Protein AF-A0A0T6ALT1-F1 (afdb_monomer)

Sequence (57 aa):
MRKPEVGERVWWKASGEAQSGVVIAIRRDGTTTVRRDDGSELDVGLDRIYRRERVKS

Solvent-accessible surface area (backbone atoms only — not comparable to full-atom values): 3560 Å² total; per-residue (Å²): 133,80,82,87,49,75,73,37,73,40,30,35,76,54,96,90,39,85,44,58,29,30,27,72,42,76,50,95,88,46,40,27,35,27,35,33,89,89,69,50,75,46,80,40,54,53,90,56,53,43,70,80,74,78,77,79,127

Radius of gyration: 11.06 Å; Cα contacts (8 Å, |Δi|>4): 96; chains: 1; bounding box: 27×30×18 Å

Foldseek 3Di:
DDQDDAQDKKWFDDPNDIFIFGFHDADPVQWTWGQGPVRDIDIDHSVRIDDPPPPDD

Structure (mmCIF, N/CA/C/O backbone):
data_AF-A0A0T6ALT1-F1
#
_entry.id   AF-A0A0T6ALT1-F1
#
loop_
_atom_site.group_PDB
_atom_site.id
_atom_site.type_symbol
_atom_site.label_atom_id
_atom_site.label_alt_id
_atom_site.label_comp_id
_atom_site.label_asym_id
_atom_site.label_entity_id
_atom_site.label_seq_id
_atom_site.pdbx_PDB_ins_code
_atom_site.Cartn_x
_atom_site.Cartn_y
_atom_site.Cartn_z
_atom_site.occupancy
_atom_site.B_iso_or_equiv
_a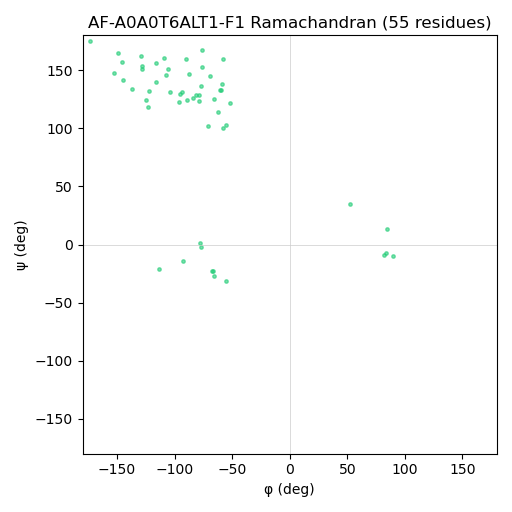tom_site.auth_seq_id
_atom_site.auth_comp_id
_atom_site.auth_asym_id
_atom_site.auth_atom_id
_atom_site.pdbx_PDB_model_num
ATOM 1 N N . MET A 1 1 ? -5.440 -16.504 -6.080 1.00 61.00 1 MET A N 1
ATOM 2 C CA . MET A 1 1 ? -5.080 -15.736 -4.864 1.00 61.00 1 MET A CA 1
ATOM 3 C C . MET A 1 1 ? -6.362 -15.209 -4.231 1.00 61.00 1 MET A C 1
ATOM 5 O O . MET A 1 1 ? -7.203 -14.705 -4.966 1.00 61.00 1 MET A O 1
ATOM 9 N N . ARG A 1 2 ? -6.560 -15.354 -2.913 1.00 77.00 2 ARG A N 1
ATOM 10 C CA . ARG A 1 2 ? -7.701 -14.727 -2.212 1.00 77.00 2 ARG A CA 1
ATOM 11 C C . ARG A 1 2 ? -7.486 -13.207 -2.191 1.00 77.00 2 ARG A C 1
ATOM 13 O O . ARG A 1 2 ? -6.339 -12.769 -2.071 1.00 77.00 2 ARG A O 1
ATOM 20 N N . LYS A 1 3 ? -8.555 -12.409 -2.290 1.00 82.69 3 LYS A N 1
ATOM 21 C CA . LYS A 1 3 ? -8.458 -10.953 -2.087 1.00 82.69 3 LYS A CA 1
ATOM 22 C C . LYS A 1 3 ? -7.918 -10.670 -0.672 1.00 82.69 3 LYS A C 1
ATOM 24 O O . LYS A 1 3 ? -8.291 -11.410 0.242 1.00 82.69 3 LYS A O 1
ATOM 29 N N . PRO A 1 4 ? -7.000 -9.708 -0.488 1.00 88.25 4 PRO A N 1
ATOM 30 C CA . PRO A 1 4 ? -6.596 -9.272 0.842 1.00 88.25 4 PRO A CA 1
ATOM 31 C C . PRO A 1 4 ? -7.803 -8.764 1.634 1.00 88.25 4 PRO A C 1
ATOM 33 O O . PRO A 1 4 ? -8.828 -8.419 1.045 1.00 88.25 4 PRO A O 1
ATOM 36 N N . GLU A 1 5 ? -7.679 -8.738 2.954 1.00 91.81 5 GLU A N 1
ATOM 37 C CA . GLU A 1 5 ? -8.718 -8.257 3.870 1.00 91.81 5 GLU A CA 1
ATOM 38 C C . GLU A 1 5 ? -8.247 -7.017 4.628 1.00 91.81 5 GLU A C 1
ATOM 40 O O . GLU A 1 5 ? -7.050 -6.793 4.794 1.00 91.81 5 GLU A O 1
ATOM 45 N N . VAL A 1 6 ? -9.186 -6.193 5.099 1.00 94.31 6 VAL A N 1
ATOM 46 C CA . VAL A 1 6 ? -8.851 -5.059 5.972 1.00 94.31 6 VAL A CA 1
ATOM 47 C C . VAL A 1 6 ? -8.175 -5.578 7.244 1.00 94.31 6 VAL A C 1
ATOM 49 O O . VAL A 1 6 ? -8.633 -6.541 7.852 1.00 94.31 6 VAL A O 1
ATOM 52 N N . GLY A 1 7 ? -7.067 -4.946 7.629 1.00 95.31 7 GLY A N 1
ATOM 53 C CA . GLY A 1 7 ? -6.190 -5.368 8.721 1.00 95.31 7 GLY A CA 1
ATOM 54 C C . GLY A 1 7 ? -5.064 -6.314 8.292 1.00 95.31 7 GLY A C 1
ATOM 55 O O . GLY A 1 7 ? -4.139 -6.547 9.068 1.00 95.31 7 GLY A O 1
ATOM 56 N N . GLU A 1 8 ? -5.084 -6.833 7.062 1.00 94.25 8 GLU A N 1
ATOM 57 C CA . GLU A 1 8 ? -4.037 -7.725 6.571 1.00 94.25 8 GLU A CA 1
ATOM 58 C C . GLU A 1 8 ? -2.768 -6.950 6.189 1.00 94.25 8 GLU A C 1
AT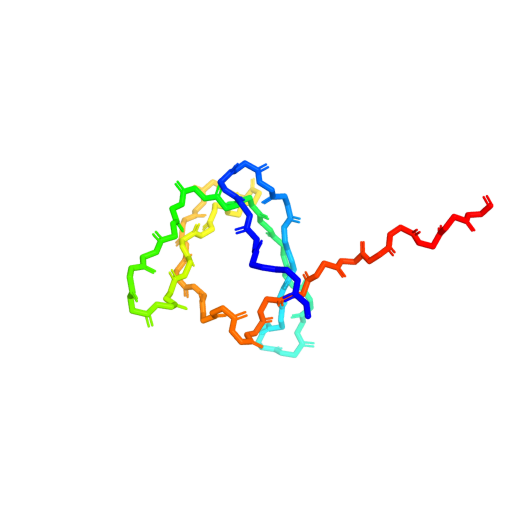OM 60 O O . GLU A 1 8 ? -2.833 -5.918 5.515 1.00 94.25 8 GLU A O 1
ATOM 65 N N . ARG A 1 9 ? -1.590 -7.466 6.575 1.00 94.94 9 ARG A N 1
ATOM 66 C CA . ARG A 1 9 ? -0.314 -6.966 6.048 1.00 94.94 9 ARG A CA 1
ATOM 67 C C . ARG A 1 9 ? -0.062 -7.542 4.656 1.00 94.94 9 ARG A C 1
ATOM 69 O O . ARG A 1 9 ? -0.084 -8.755 4.461 1.00 94.94 9 ARG A O 1
ATOM 76 N N . VAL A 1 10 ? 0.232 -6.655 3.715 1.00 94.00 10 VAL A N 1
ATOM 77 C CA . VAL A 1 10 ? 0.446 -6.959 2.301 1.00 94.00 10 VAL A CA 1
ATOM 78 C C . VAL A 1 10 ? 1.752 -6.355 1.791 1.00 94.00 10 VAL A C 1
ATOM 80 O O . VAL A 1 10 ? 2.315 -5.450 2.411 1.00 94.00 10 VAL A O 1
ATOM 83 N N . TRP A 1 11 ? 2.225 -6.855 0.648 1.00 94.06 11 TRP A N 1
ATOM 84 C CA . TRP A 1 11 ? 3.431 -6.387 -0.027 1.00 94.06 11 TRP A CA 1
ATOM 85 C C . TRP A 1 11 ? 3.141 -6.063 -1.489 1.00 94.06 11 TRP A C 1
ATOM 87 O O . TRP A 1 11 ? 2.262 -6.659 -2.110 1.00 94.06 11 TRP A O 1
ATOM 97 N N . TRP A 1 12 ? 3.898 -5.123 -2.042 1.00 93.12 12 TRP A N 1
ATOM 98 C CA . TRP A 1 12 ? 3.867 -4.772 -3.461 1.00 93.12 12 TRP A CA 1
ATOM 99 C C . TRP A 1 12 ? 5.252 -4.293 -3.899 1.00 93.12 12 TRP A C 1
ATOM 101 O O . TRP A 1 12 ? 6.100 -3.976 -3.064 1.00 93.12 12 TRP A O 1
ATOM 111 N N . LYS A 1 13 ? 5.499 -4.232 -5.210 1.00 92.12 13 LYS A N 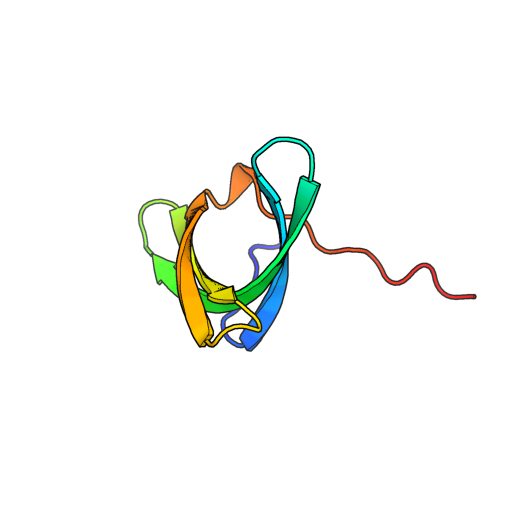1
ATOM 112 C CA . LYS A 1 13 ? 6.709 -3.601 -5.753 1.00 92.12 13 LYS A CA 1
ATOM 113 C C . LYS A 1 13 ? 6.422 -2.156 -6.146 1.00 92.12 13 LYS A C 1
ATOM 115 O O . LYS A 1 13 ? 5.475 -1.898 -6.888 1.00 92.12 13 LYS A O 1
ATOM 120 N N . ALA A 1 14 ? 7.261 -1.233 -5.692 1.00 89.00 14 ALA A N 1
ATOM 121 C CA . ALA A 1 14 ? 7.270 0.156 -6.137 1.00 89.00 14 ALA A CA 1
ATOM 122 C C . ALA A 1 14 ? 8.719 0.599 -6.347 1.00 89.00 14 ALA A C 1
ATOM 124 O O . ALA A 1 14 ? 9.577 0.302 -5.523 1.00 89.00 14 ALA A O 1
ATOM 125 N N . SER A 1 15 ? 8.998 1.267 -7.468 1.00 88.19 15 SER A N 1
ATOM 126 C CA . SER A 1 15 ? 10.345 1.761 -7.806 1.00 88.19 15 SER A CA 1
ATOM 127 C C . SER A 1 15 ? 11.453 0.695 -7.728 1.00 88.19 15 SER A C 1
ATOM 129 O O . SER A 1 15 ? 12.578 0.988 -7.351 1.00 88.19 15 SER A O 1
ATOM 131 N N . GLY A 1 16 ? 11.134 -0.559 -8.072 1.00 89.25 16 GLY A N 1
ATOM 132 C CA . GLY A 1 16 ? 12.079 -1.684 -8.019 1.00 89.25 16 GLY A CA 1
ATOM 133 C C . GLY A 1 16 ? 12.254 -2.321 -6.635 1.00 89.25 16 GLY A C 1
ATOM 134 O O . GLY A 1 16 ? 12.816 -3.411 -6.543 1.00 89.25 16 GLY A O 1
ATOM 135 N N . GLU A 1 17 ? 11.702 -1.720 -5.583 1.00 89.12 17 GLU A N 1
ATOM 13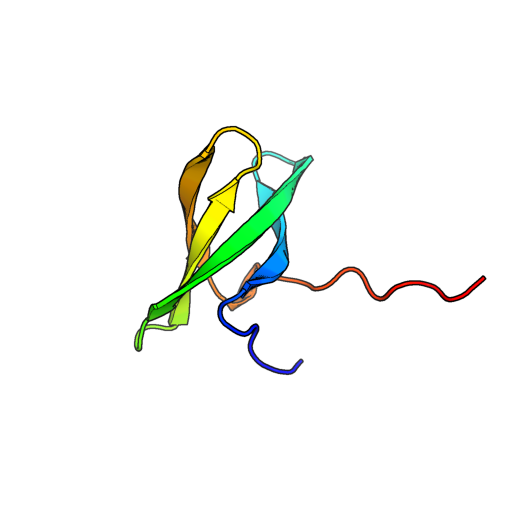6 C CA . GLU A 1 17 ? 11.823 -2.194 -4.207 1.00 89.12 17 GLU A CA 1
ATOM 137 C C . GLU A 1 17 ? 10.530 -2.837 -3.703 1.00 89.12 17 GLU A C 1
ATOM 139 O O . GLU A 1 17 ? 9.419 -2.494 -4.121 1.00 89.12 17 GLU A O 1
ATOM 144 N N . ALA A 1 18 ? 10.676 -3.792 -2.783 1.00 90.75 18 ALA A N 1
ATOM 145 C CA . ALA A 1 18 ? 9.545 -4.377 -2.080 1.00 90.75 18 ALA A CA 1
ATOM 146 C C . ALA A 1 18 ? 9.082 -3.426 -0.973 1.00 90.75 18 ALA A C 1
ATOM 148 O O . ALA A 1 18 ? 9.846 -3.079 -0.077 1.00 90.75 18 ALA A O 1
ATOM 149 N N . GLN A 1 19 ? 7.813 -3.052 -1.024 1.00 93.69 19 GLN A N 1
ATOM 150 C CA . GLN A 1 19 ? 7.144 -2.227 -0.031 1.00 93.69 19 GLN A CA 1
ATOM 151 C C . GLN A 1 19 ? 6.154 -3.079 0.764 1.00 93.69 19 GLN A C 1
ATOM 153 O O . GLN A 1 19 ? 5.759 -4.166 0.326 1.00 93.69 19 GLN A O 1
ATOM 158 N N . SER A 1 20 ? 5.757 -2.600 1.942 1.00 95.00 20 SER A N 1
ATOM 159 C CA . SER A 1 20 ? 4.746 -3.274 2.754 1.00 95.00 20 SER A CA 1
ATOM 160 C C . SER A 1 20 ? 3.878 -2.296 3.530 1.00 95.00 20 SER A C 1
ATOM 162 O O . SER A 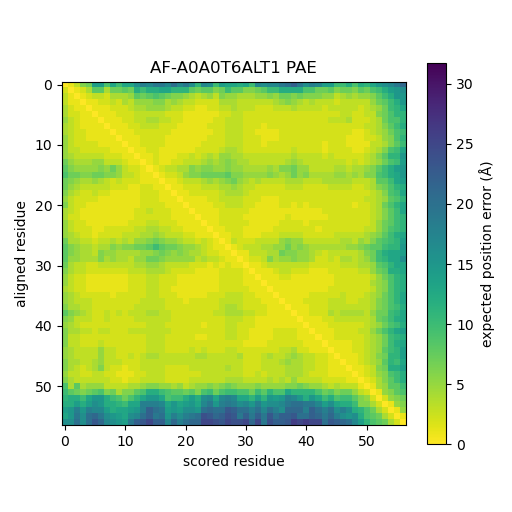1 20 ? 4.267 -1.156 3.780 1.00 95.00 20 SER A O 1
ATOM 164 N N . GLY A 1 21 ? 2.691 -2.756 3.902 1.00 95.56 21 GLY A N 1
ATOM 165 C CA . GLY A 1 21 ? 1.715 -1.961 4.629 1.00 95.56 21 GLY A CA 1
ATOM 166 C C . GLY A 1 21 ? 0.524 -2.803 5.056 1.00 95.56 21 GLY A C 1
ATOM 167 O O . GLY A 1 21 ? 0.430 -3.985 4.723 1.00 95.56 21 GLY A O 1
ATOM 168 N N . VAL A 1 22 ? -0.378 -2.194 5.814 1.00 97.00 22 VAL A N 1
ATOM 169 C CA . VAL A 1 22 ? -1.613 -2.820 6.292 1.00 97.00 22 VAL A CA 1
ATOM 170 C C . VAL A 1 22 ? -2.782 -2.307 5.472 1.00 97.00 22 VAL A C 1
ATOM 172 O O . VAL A 1 22 ? -2.927 -1.101 5.301 1.00 97.00 22 VAL A O 1
ATOM 175 N N . VAL A 1 23 ? -3.630 -3.202 4.980 1.00 95.81 23 VAL A N 1
ATOM 176 C CA . VAL A 1 23 ? -4.855 -2.817 4.276 1.00 95.81 23 VAL A CA 1
ATOM 177 C C . VAL A 1 23 ? -5.807 -2.122 5.241 1.00 95.81 23 VAL A C 1
ATOM 179 O O . VAL A 1 23 ? -6.169 -2.684 6.270 1.00 95.81 23 VAL A O 1
ATOM 182 N N . ILE A 1 24 ? -6.246 -0.918 4.892 1.00 97.12 24 ILE A N 1
ATOM 183 C CA . ILE A 1 24 ? -7.220 -0.149 5.680 1.00 97.12 24 ILE A CA 1
ATOM 184 C C . ILE A 1 24 ? -8.555 0.022 4.950 1.00 97.12 24 ILE A C 1
ATOM 186 O O . ILE A 1 24 ? -9.580 0.225 5.594 1.00 97.12 24 ILE A O 1
ATOM 190 N N . ALA A 1 25 ? -8.568 -0.126 3.623 1.00 95.38 25 ALA A N 1
ATOM 191 C CA . ALA A 1 25 ? -9.789 -0.124 2.828 1.00 95.38 25 ALA A CA 1
ATOM 192 C C . ALA A 1 25 ? -9.616 -0.933 1.539 1.00 95.38 25 ALA A C 1
ATOM 194 O O . ALA A 1 25 ? -8.543 -0.950 0.937 1.00 95.38 25 ALA A O 1
ATOM 195 N N . ILE A 1 26 ? -10.698 -1.568 1.087 1.00 91.62 26 ILE A N 1
ATOM 196 C CA . ILE A 1 26 ? -10.777 -2.246 -0.211 1.00 91.62 26 ILE A CA 1
ATOM 197 C C . ILE A 1 26 ? -11.944 -1.625 -0.965 1.00 91.62 26 ILE A C 1
ATOM 199 O O . ILE A 1 26 ? -13.088 -1.685 -0.509 1.00 91.62 26 ILE A O 1
ATOM 203 N N . ARG A 1 27 ? -11.663 -1.011 -2.112 1.00 89.94 27 ARG A N 1
ATOM 204 C CA . ARG A 1 27 ? -12.674 -0.341 -2.929 1.00 89.94 27 ARG A CA 1
ATOM 205 C C . ARG A 1 27 ? -13.287 -1.294 -3.952 1.00 89.94 27 ARG A C 1
ATOM 207 O O . ARG A 1 27 ? -12.723 -2.330 -4.308 1.00 89.94 27 ARG A O 1
ATOM 214 N N . ARG A 1 28 ? -14.481 -0.936 -4.439 1.00 87.00 28 ARG A N 1
ATOM 215 C CA . ARG A 1 28 ? -15.227 -1.732 -5.435 1.00 87.00 28 ARG A CA 1
ATOM 216 C C . ARG A 1 28 ? -14.524 -1.813 -6.790 1.00 87.00 28 ARG A C 1
ATOM 218 O O . ARG A 1 28 ? -14.720 -2.795 -7.496 1.00 87.00 28 ARG A O 1
ATOM 225 N N . ASP A 1 29 ? -13.718 -0.811 -7.125 1.00 86.06 29 ASP A N 1
ATOM 226 C CA . ASP A 1 29 ? -12.956 -0.719 -8.376 1.00 86.06 29 ASP A CA 1
ATOM 227 C C . ASP A 1 29 ? -11.696 -1.603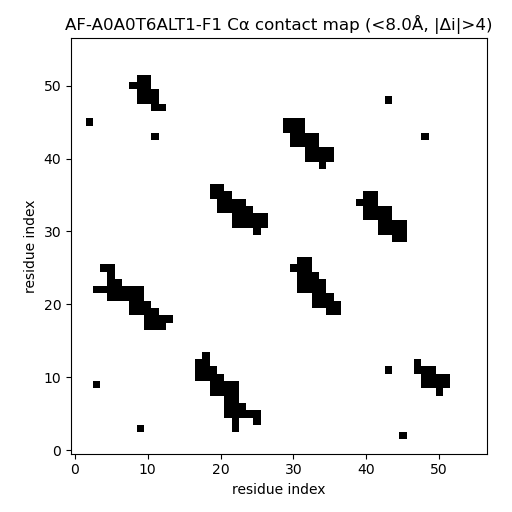 -8.400 1.00 86.06 29 ASP A C 1
ATOM 229 O O . ASP A 1 29 ? -11.004 -1.663 -9.412 1.00 86.06 29 ASP A O 1
ATOM 233 N N . GLY A 1 30 ? -11.399 -2.316 -7.308 1.00 79.31 30 GLY A N 1
ATOM 234 C CA . GLY A 1 30 ? -10.201 -3.143 -7.211 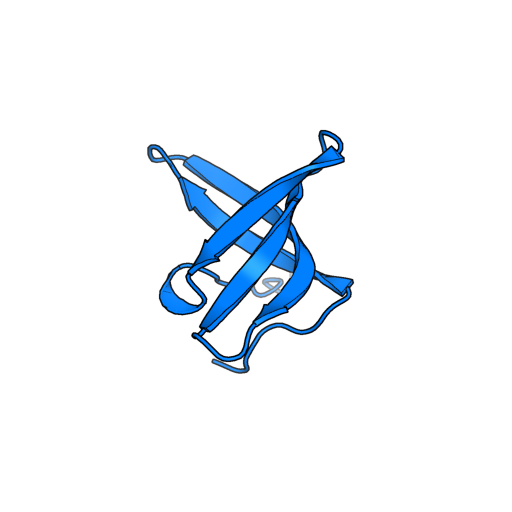1.00 79.31 30 GLY A CA 1
ATOM 235 C C . GLY A 1 30 ? -8.950 -2.372 -6.790 1.00 79.31 30 GLY A C 1
ATOM 236 O O . GLY A 1 30 ? -7.853 -2.918 -6.875 1.00 79.31 30 GLY A O 1
ATOM 237 N N . THR A 1 31 ? -9.076 -1.140 -6.295 1.00 91.06 31 THR A N 1
ATOM 238 C CA . THR A 1 31 ? -7.999 -0.479 -5.550 1.00 91.06 31 THR A CA 1
ATOM 239 C C . THR A 1 31 ? -8.067 -0.833 -4.066 1.00 91.06 31 THR A C 1
ATOM 241 O O . THR A 1 31 ? -9.135 -1.070 -3.495 1.00 91.06 31 THR A O 1
ATOM 244 N N . THR A 1 32 ? -6.903 -0.907 -3.431 1.00 93.62 32 THR A N 1
ATOM 245 C CA . THR A 1 32 ? -6.756 -1.181 -2.001 1.00 93.62 32 THR A CA 1
ATOM 246 C C . THR A 1 32 ? -5.948 -0.061 -1.375 1.00 93.62 32 THR A C 1
ATOM 248 O O . THR A 1 32 ? -4.826 0.197 -1.805 1.00 93.62 32 THR A O 1
ATOM 251 N N . THR A 1 33 ? -6.493 0.590 -0.355 1.00 96.00 33 THR A N 1
ATOM 252 C CA . THR A 1 33 ? -5.738 1.568 0.427 1.00 96.00 33 THR A CA 1
ATOM 253 C C . THR A 1 33 ? -4.943 0.830 1.488 1.00 96.00 33 THR A C 1
ATOM 255 O O . THR A 1 33 ? -5.499 0.057 2.278 1.00 96.00 33 THR A O 1
ATOM 258 N N . VAL A 1 34 ? -3.639 1.071 1.506 1.00 96.19 34 VAL A N 1
ATOM 259 C CA . VAL A 1 34 ? -2.710 0.522 2.488 1.00 96.19 34 VAL A CA 1
ATOM 260 C C . VAL A 1 34 ? -2.097 1.648 3.304 1.00 96.19 34 VAL A C 1
ATOM 262 O O . VAL A 1 34 ? -1.736 2.690 2.763 1.00 96.19 34 VAL A O 1
ATOM 265 N N . ARG A 1 35 ? -1.938 1.422 4.606 1.00 97.69 35 ARG A N 1
ATOM 266 C CA . ARG A 1 35 ?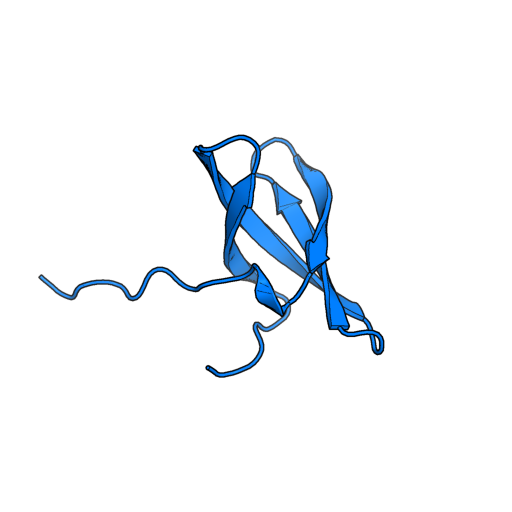 -1.142 2.275 5.485 1.00 97.69 35 ARG A CA 1
ATOM 267 C C . ARG A 1 35 ? 0.255 1.686 5.630 1.00 97.69 35 ARG A C 1
ATOM 269 O O . ARG A 1 35 ? 0.400 0.529 6.032 1.00 97.69 35 ARG A O 1
ATOM 276 N N . ARG A 1 36 ? 1.267 2.471 5.281 1.00 95.62 36 ARG A N 1
ATOM 277 C CA . ARG A 1 36 ? 2.686 2.134 5.427 1.00 95.62 36 ARG A CA 1
ATOM 278 C C . ARG A 1 36 ? 3.137 2.276 6.881 1.00 95.62 36 ARG A C 1
ATOM 280 O O . ARG A 1 36 ? 2.438 2.845 7.717 1.00 95.62 36 ARG A O 1
ATOM 287 N N . ASP A 1 37 ? 4.326 1.755 7.167 1.00 92.44 37 ASP A N 1
ATOM 288 C CA . ASP A 1 37 ? 4.922 1.785 8.511 1.00 92.44 37 ASP A CA 1
ATOM 289 C C . ASP A 1 37 ? 5.298 3.203 8.969 1.00 92.44 37 ASP A C 1
ATOM 291 O O . ASP A 1 37 ? 5.325 3.474 10.166 1.00 92.44 37 ASP A O 1
ATOM 295 N N . ASP A 1 38 ? 5.504 4.125 8.024 1.00 93.69 38 ASP A N 1
ATOM 296 C CA . ASP A 1 38 ? 5.693 5.559 8.280 1.00 93.69 38 ASP A CA 1
ATOM 297 C C . ASP A 1 38 ? 4.376 6.308 8.582 1.00 93.69 38 ASP A C 1
ATOM 299 O O . ASP A 1 38 ? 4.380 7.519 8.791 1.00 93.69 38 ASP A O 1
ATOM 303 N N . GLY A 1 39 ? 3.242 5.598 8.599 1.00 95.31 39 GLY A N 1
ATOM 304 C CA . GLY A 1 39 ? 1.911 6.147 8.851 1.00 95.31 39 GLY A CA 1
ATOM 305 C C . GLY A 1 39 ? 1.223 6.747 7.625 1.00 95.31 39 GLY A C 1
ATOM 306 O O . GLY A 1 39 ? 0.038 7.063 7.706 1.00 95.31 39 GLY A O 1
ATOM 307 N N . SER A 1 40 ? 1.912 6.869 6.490 1.00 96.31 40 SER A N 1
ATOM 308 C CA . SER A 1 40 ? 1.316 7.390 5.261 1.00 96.31 40 SER A CA 1
ATOM 309 C C . SER A 1 40 ? 0.424 6.359 4.568 1.00 96.31 40 SER A C 1
ATOM 311 O O . SER A 1 40 ? 0.623 5.146 4.678 1.00 96.31 40 SER A O 1
ATOM 313 N N . GLU A 1 41 ? -0.556 6.849 3.817 1.00 96.31 41 GLU A N 1
ATOM 314 C CA . GLU A 1 41 ? -1.515 6.020 3.092 1.00 96.31 41 GLU A CA 1
ATOM 315 C C . GLU A 1 41 ? -1.246 6.060 1.589 1.00 96.31 41 GLU A C 1
ATOM 317 O O . GLU A 1 41 ? -0.804 7.072 1.040 1.00 96.31 41 GLU A O 1
ATOM 322 N N . LEU A 1 42 ? -1.497 4.935 0.925 1.00 95.00 42 LEU A N 1
ATOM 323 C CA . LEU A 1 42 ? -1.316 4.793 -0.511 1.00 95.00 42 LEU A CA 1
ATOM 324 C C . LEU A 1 42 ? -2.386 3.878 -1.095 1.00 95.00 42 LEU A C 1
ATOM 326 O O . LEU A 1 42 ? -2.714 2.843 -0.518 1.00 95.00 42 LEU A O 1
ATOM 330 N N . ASP A 1 43 ? -2.862 4.219 -2.286 1.00 95.19 43 ASP A N 1
ATOM 331 C CA . ASP A 1 43 ? -3.713 3.340 -3.073 1.00 95.19 43 ASP A CA 1
ATOM 332 C C . ASP A 1 43 ? -2.871 2.432 -3.969 1.00 95.19 43 ASP A C 1
ATOM 334 O O . ASP A 1 43 ? -2.053 2.883 -4.773 1.00 95.19 43 ASP A O 1
ATOM 338 N N . VAL A 1 44 ? -3.080 1.126 -3.827 1.00 93.06 44 VAL A N 1
ATOM 339 C CA . VAL A 1 44 ? -2.373 0.085 -4.569 1.00 93.06 44 VAL A CA 1
ATOM 340 C C . VAL A 1 44 ? -3.394 -0.765 -5.316 1.00 93.06 44 VAL A C 1
ATOM 342 O O . VAL A 1 44 ? -4.406 -1.193 -4.757 1.00 93.06 44 VAL A O 1
ATOM 345 N N . GLY A 1 45 ? -3.133 -1.012 -6.600 1.00 91.81 45 GLY A N 1
ATOM 346 C CA . GLY A 1 45 ? -3.930 -1.943 -7.397 1.00 91.81 45 GLY A CA 1
ATOM 347 C C . GLY A 1 45 ? -3.877 -3.348 -6.798 1.00 91.81 45 GLY A C 1
ATOM 348 O O . GLY A 1 45 ? -2.803 -3.840 -6.445 1.00 91.81 45 GLY A O 1
ATOM 349 N N . LEU A 1 46 ? -5.037 -3.994 -6.671 1.00 87.19 46 LEU A N 1
ATOM 350 C CA . LEU A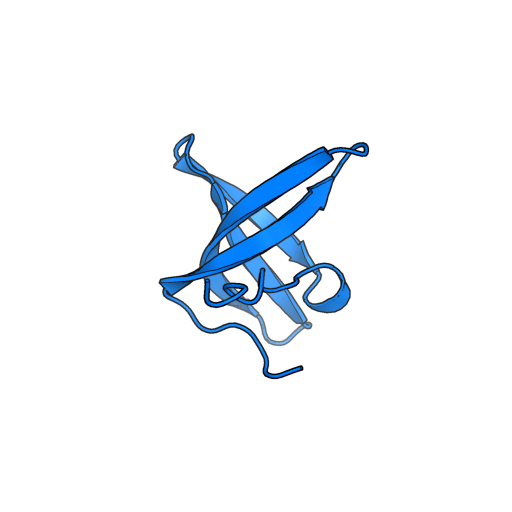 1 46 ? -5.157 -5.345 -6.113 1.00 87.19 46 LEU A CA 1
ATOM 351 C C . LEU A 1 46 ? -4.277 -6.368 -6.850 1.00 87.19 46 LEU A C 1
ATOM 353 O O . LEU A 1 46 ? -3.789 -7.312 -6.240 1.00 87.19 46 LEU A O 1
ATOM 357 N N . ASP A 1 47 ? -4.069 -6.165 -8.150 1.00 86.94 47 ASP A N 1
ATOM 358 C CA . ASP A 1 47 ? -3.232 -6.973 -9.041 1.00 86.94 47 ASP A CA 1
ATOM 359 C C . ASP A 1 47 ? -1.734 -6.908 -8.704 1.00 86.94 47 ASP A C 1
ATOM 361 O O . ASP A 1 47 ? -0.983 -7.826 -9.028 1.00 86.94 47 ASP A O 1
ATOM 365 N N . ARG A 1 48 ? -1.294 -5.844 -8.022 1.00 89.06 48 ARG A N 1
ATOM 366 C CA . ARG A 1 48 ? 0.102 -5.650 -7.597 1.00 89.06 48 ARG A CA 1
ATOM 367 C C . ARG A 1 48 ? 0.382 -6.177 -6.196 1.00 89.06 48 ARG A C 1
ATOM 369 O O . ARG A 1 48 ? 1.546 -6.277 -5.803 1.00 89.06 48 ARG A O 1
ATOM 376 N N . ILE A 1 49 ? -0.674 -6.464 -5.440 1.00 91.00 49 ILE A N 1
ATOM 377 C CA . ILE A 1 49 ? -0.576 -6.926 -4.065 1.00 91.00 49 ILE A CA 1
ATOM 378 C C . ILE A 1 49 ? -0.290 -8.424 -4.047 1.00 91.00 49 ILE A C 1
ATOM 380 O O . ILE A 1 49 ? -1.020 -9.229 -4.621 1.00 91.00 49 ILE A O 1
ATOM 384 N N . TYR A 1 50 ? 0.737 -8.807 -3.298 1.00 90.12 50 TYR A N 1
ATOM 385 C CA . TYR A 1 50 ? 1.005 -10.193 -2.955 1.00 90.12 50 TYR A CA 1
ATOM 386 C C . TYR A 1 50 ? 1.179 -10.352 -1.445 1.00 90.12 50 TYR A C 1
ATOM 388 O O . TYR A 1 50 ? 1.573 -9.436 -0.719 1.00 90.12 50 TYR A O 1
ATOM 396 N N . ARG A 1 51 ? 0.879 -11.558 -0.961 1.00 85.00 51 ARG A N 1
ATOM 397 C CA . ARG A 1 51 ? 1.199 -11.979 0.403 1.00 85.00 51 ARG A CA 1
ATOM 398 C C . ARG A 1 51 ? 2.539 -12.681 0.343 1.00 85.00 51 ARG A C 1
ATOM 400 O O . ARG A 1 51 ? 2.728 -13.565 -0.492 1.00 85.00 51 ARG A O 1
ATOM 407 N N . ARG A 1 52 ? 3.464 -12.319 1.225 1.00 78.56 52 ARG A N 1
ATOM 408 C CA . ARG A 1 52 ? 4.628 -13.166 1.449 1.00 78.56 52 ARG A CA 1
ATOM 409 C C . ARG A 1 52 ? 4.105 -14.387 2.195 1.00 78.56 52 ARG A C 1
ATOM 411 O O . ARG A 1 52 ? 3.801 -14.288 3.382 1.00 78.56 52 ARG A O 1
ATOM 418 N N . GLU A 1 53 ? 3.919 -15.507 1.494 1.00 62.66 53 GLU A N 1
ATOM 419 C CA . GLU A 1 53 ? 3.694 -16.777 2.179 1.00 62.66 53 GLU A CA 1
ATOM 420 C C . GLU A 1 53 ? 4.827 -16.917 3.192 1.00 62.66 53 GLU A C 1
ATOM 422 O O . GLU A 1 53 ? 6.009 -16.801 2.849 1.00 62.66 53 GLU A O 1
ATOM 427 N N . ARG A 1 54 ? 4.469 -17.054 4.473 1.00 51.28 54 ARG A N 1
ATOM 428 C CA . ARG A 1 54 ? 5.431 -17.485 5.478 1.00 51.28 54 ARG A CA 1
ATOM 429 C C . ARG A 1 54 ? 5.922 -18.839 4.988 1.00 51.28 54 ARG A C 1
ATOM 431 O O . ARG A 1 54 ? 5.218 -19.831 5.153 1.00 51.28 54 ARG A O 1
ATOM 438 N N . VAL A 1 55 ? 7.099 -18.863 4.367 1.00 44.44 55 VAL A N 1
ATOM 439 C CA . VAL A 1 55 ? 7.886 -20.082 4.227 1.00 44.44 55 VAL A CA 1
ATOM 440 C C . VAL A 1 55 ? 8.041 -20.575 5.659 1.00 44.44 55 VAL A C 1
ATOM 442 O O . VAL A 1 55 ? 8.727 -19.939 6.459 1.00 44.44 55 VAL A O 1
ATOM 445 N N . LYS A 1 56 ? 7.264 -21.597 6.030 1.00 41.75 56 LYS A N 1
ATOM 446 C CA . LYS A 1 56 ? 7.442 -22.279 7.306 1.00 41.75 56 LYS A CA 1
ATOM 447 C C . LYS A 1 56 ? 8.842 -22.885 7.250 1.00 41.75 56 LYS A C 1
ATOM 449 O O . LYS A 1 56 ? 9.097 -23.716 6.381 1.00 41.75 56 LYS A O 1
ATOM 454 N N . SER A 1 57 ? 9.735 -22.386 8.101 1.00 41.75 57 SER A N 1
ATOM 455 C CA . SER A 1 57 ? 10.913 -23.140 8.530 1.00 41.75 57 SER A CA 1
ATOM 456 C C . SER A 1 57 ? 10.478 -24.347 9.347 1.00 41.75 57 SER A C 1
ATOM 458 O O . SER A 1 57 ? 9.411 -24.250 10.002 1.00 41.75 57 SER A O 1
#

pLDDT: mean 87.22, std 13.68, range [41.75, 97.69]

Nearest PDB structures (foldseek):
  3qii-assembly1_A-2  TM=9.008E-01  e=3.953E-03  Homo sapiens
  8u4u-assembly4_H  TM=7.788E-01  e=5.358E-03  Homo sapiens
  2mwo-assembly1_A  TM=7.815E-01  e=1.507E-02  Homo sapiens
  6rm3-assembly1_LM0  TM=7.166E-01  e=2.170E-02  Vairimorpha necatrix
  6ndl-assembly1_A  TM=7.582E-01  e=4.237E-02  Staphylococcus aureus

Mean predicted aligned error: 4.62 Å

Secondary structure (DSSP, 8-state):
-PPP-TT-EEEEEETTEEEEEEEEEE-TTSEEEEEETTS-EEEEEGGG-B-------